Protein AF-A0A6V7UPT4-F1 (afdb_monomer_lite)

Structure (mmCIF, N/CA/C/O backbone):
data_AF-A0A6V7UPT4-F1
#
_entry.id   AF-A0A6V7UPT4-F1
#
loop_
_atom_site.group_PDB
_atom_site.id
_atom_site.type_symbol
_atom_site.label_atom_id
_atom_site.label_alt_id
_atom_site.label_comp_id
_atom_site.label_asym_id
_atom_site.label_entity_id
_atom_site.label_seq_id
_atom_site.pdbx_PDB_ins_code
_atom_site.Cartn_x
_atom_site.Cartn_y
_atom_site.Cartn_z
_atom_site.occupancy
_atom_site.B_iso_or_equiv
_atom_site.auth_seq_id
_atom_site.auth_comp_id
_atom_site.auth_asym_id
_atom_site.auth_atom_id
_atom_site.pdbx_PDB_model_num
ATOM 1 N N . MET A 1 1 ? 24.407 -23.473 -1.720 1.00 40.03 1 MET A N 1
ATOM 2 C CA . MET A 1 1 ? 23.523 -23.617 -0.538 1.00 40.03 1 MET A CA 1
ATOM 3 C C . MET A 1 1 ? 22.729 -22.332 -0.218 1.00 40.03 1 MET A C 1
ATOM 5 O O . MET A 1 1 ? 22.406 -22.097 0.933 1.00 40.03 1 MET A O 1
ATOM 9 N N . GLN A 1 2 ? 22.377 -21.500 -1.215 1.00 37.09 2 GLN A N 1
ATOM 10 C CA . GLN A 1 2 ? 21.604 -20.251 -1.024 1.00 37.09 2 GLN A CA 1
ATOM 11 C C . GLN A 1 2 ? 20.157 -20.332 -1.556 1.00 37.09 2 GLN A C 1
ATOM 13 O O . GLN A 1 2 ? 19.355 -19.444 -1.296 1.00 37.09 2 GLN A O 1
ATOM 18 N N . LEU A 1 3 ? 19.801 -21.403 -2.278 1.00 42.25 3 LEU A N 1
ATOM 19 C CA . LEU A 1 3 ? 18.517 -21.504 -2.987 1.00 42.25 3 LEU A CA 1
ATOM 20 C C . LEU A 1 3 ? 17.328 -21.910 -2.095 1.00 42.25 3 LEU A C 1
ATOM 22 O O . LEU A 1 3 ? 16.192 -21.602 -2.435 1.00 42.25 3 LEU A O 1
ATOM 26 N N . GLN A 1 4 ? 17.554 -22.567 -0.950 1.00 37.53 4 GLN A N 1
ATOM 27 C CA . GLN A 1 4 ? 16.450 -22.957 -0.056 1.00 37.53 4 GLN A CA 1
ATOM 28 C C . GLN A 1 4 ? 15.998 -21.834 0.888 1.00 37.53 4 GLN A C 1
ATOM 30 O O . GLN A 1 4 ? 14.825 -21.782 1.241 1.00 37.53 4 GLN A O 1
ATOM 35 N N . VAL A 1 5 ? 16.887 -20.901 1.248 1.00 45.00 5 VAL A N 1
ATOM 36 C CA . VAL A 1 5 ? 16.577 -19.793 2.173 1.00 45.00 5 VAL A CA 1
ATOM 37 C C . VAL A 1 5 ? 15.679 -18.739 1.510 1.00 45.00 5 VAL A C 1
ATOM 39 O O . VAL A 1 5 ? 14.748 -18.236 2.133 1.00 45.00 5 VAL A O 1
ATOM 42 N N . SER A 1 6 ? 15.894 -18.438 0.225 1.00 40.31 6 SER A N 1
ATOM 43 C CA . SER A 1 6 ? 15.038 -17.524 -0.547 1.00 40.31 6 SER A CA 1
ATOM 44 C C . SER A 1 6 ? 13.639 -18.098 -0.796 1.00 40.31 6 SER A C 1
ATOM 46 O O . SER A 1 6 ? 12.650 -17.371 -0.717 1.00 40.31 6 SER A O 1
ATOM 48 N N . HIS A 1 7 ? 13.543 -19.409 -1.031 1.00 37.94 7 HIS A N 1
ATOM 49 C CA . HIS A 1 7 ? 12.270 -20.114 -1.180 1.00 37.94 7 HIS A CA 1
ATOM 50 C C . HIS A 1 7 ? 11.476 -20.148 0.138 1.00 37.94 7 HIS A C 1
ATOM 52 O O . HIS A 1 7 ? 10.290 -19.822 0.143 1.00 37.94 7 HIS A O 1
ATOM 58 N N . TRP A 1 8 ? 12.146 -20.420 1.266 1.00 36.16 8 TRP A N 1
ATOM 59 C CA . TRP A 1 8 ? 11.555 -20.317 2.606 1.00 36.16 8 TRP A CA 1
ATOM 60 C C . TRP A 1 8 ? 11.089 -18.893 2.937 1.00 36.16 8 TRP A C 1
ATOM 62 O O . TRP A 1 8 ? 10.000 -18.737 3.475 1.00 36.16 8 TRP A O 1
ATOM 72 N N . ASN A 1 9 ? 11.831 -17.847 2.553 1.00 46.81 9 ASN A N 1
ATOM 73 C CA . ASN A 1 9 ? 11.400 -16.454 2.745 1.00 46.81 9 ASN A CA 1
ATOM 74 C C . ASN A 1 9 ? 10.164 -16.074 1.909 1.00 46.81 9 ASN A C 1
ATOM 76 O O . ASN A 1 9 ? 9.314 -15.325 2.390 1.00 46.81 9 ASN A O 1
ATOM 80 N N . LYS A 1 10 ? 10.029 -16.601 0.683 1.00 44.25 10 LYS A N 1
ATOM 81 C CA . LYS A 1 10 ? 8.851 -16.368 -0.175 1.00 44.25 10 LYS A CA 1
ATOM 82 C C . LYS A 1 10 ? 7.604 -17.081 0.372 1.00 44.25 10 LYS A C 1
ATOM 84 O O . LYS A 1 10 ? 6.524 -16.495 0.374 1.00 44.25 10 LYS A O 1
ATOM 89 N N . ILE A 1 11 ? 7.777 -18.295 0.906 1.00 44.44 11 ILE A N 1
ATOM 90 C CA . ILE A 1 11 ? 6.731 -19.046 1.619 1.00 44.44 11 ILE A CA 1
ATOM 91 C C . ILE A 1 11 ? 6.327 -18.318 2.908 1.00 44.44 11 ILE A C 1
ATOM 93 O O . ILE A 1 11 ? 5.138 -18.160 3.160 1.00 44.44 11 ILE A O 1
ATOM 97 N N . ASN A 1 12 ? 7.288 -17.793 3.671 1.00 54.03 12 ASN A N 1
ATOM 98 C CA . ASN A 1 12 ? 7.026 -17.084 4.924 1.00 54.03 12 ASN A CA 1
ATOM 99 C C . ASN A 1 12 ? 6.209 -15.795 4.693 1.00 54.03 12 ASN A C 1
ATOM 101 O O . ASN A 1 12 ? 5.281 -15.514 5.433 1.00 54.03 12 ASN A O 1
ATOM 105 N N . LEU A 1 13 ? 6.460 -15.054 3.608 1.00 52.94 13 LEU A N 1
ATOM 106 C CA . LEU A 1 13 ? 5.699 -13.851 3.227 1.00 52.94 13 LEU A CA 1
ATOM 107 C C . LEU A 1 13 ? 4.222 -14.128 2.906 1.00 52.94 13 LEU A C 1
ATOM 109 O O . LEU A 1 13 ? 3.328 -13.406 3.349 1.00 52.94 13 LEU A O 1
ATOM 113 N N . GLN A 1 14 ? 3.974 -15.165 2.101 1.00 52.88 14 GLN A N 1
ATOM 114 C CA . GLN A 1 14 ? 2.626 -15.578 1.710 1.00 52.88 14 GLN A CA 1
ATOM 115 C C . GLN A 1 14 ? 1.880 -16.183 2.902 1.00 52.88 14 GLN A C 1
ATOM 117 O O . GLN A 1 14 ? 0.701 -15.896 3.102 1.00 52.88 14 GLN A O 1
ATOM 122 N 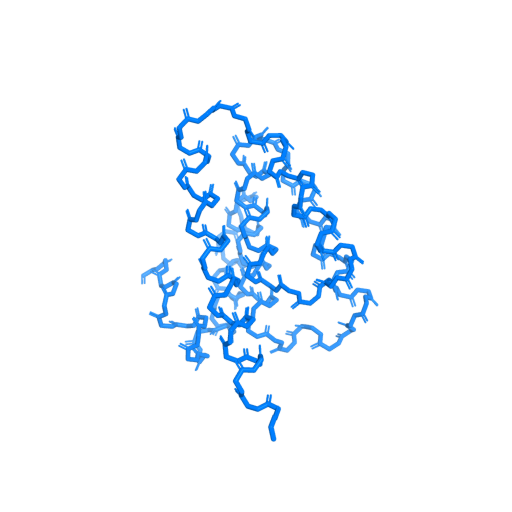N . GLN A 1 15 ? 2.590 -16.942 3.739 1.00 55.50 15 GLN A N 1
ATOM 123 C CA . GLN A 1 15 ? 2.072 -17.447 5.005 1.00 55.50 15 GLN A CA 1
ATOM 124 C C . GLN A 1 15 ? 1.745 -16.310 5.970 1.00 55.50 15 GLN A C 1
ATOM 126 O O . GLN A 1 15 ? 0.667 -16.336 6.539 1.00 55.50 15 GLN A O 1
ATOM 131 N N . ILE A 1 16 ? 2.576 -15.270 6.093 1.00 57.72 16 ILE A N 1
ATOM 132 C CA . ILE A 1 16 ? 2.278 -14.091 6.920 1.00 57.72 16 ILE A CA 1
ATOM 133 C C . ILE A 1 16 ? 1.020 -13.375 6.409 1.00 57.72 16 ILE A C 1
ATOM 135 O O . ILE A 1 16 ? 0.188 -12.987 7.215 1.00 57.72 16 ILE A O 1
ATOM 139 N N . ALA A 1 17 ? 0.817 -13.240 5.095 1.00 54.62 17 ALA A N 1
ATOM 140 C CA . ALA A 1 17 ? -0.375 -12.592 4.536 1.00 54.62 17 ALA A CA 1
ATOM 141 C C . ALA A 1 17 ? -1.683 -13.383 4.760 1.00 54.62 17 ALA A C 1
ATOM 143 O O . ALA A 1 17 ? -2.744 -12.774 4.949 1.00 54.62 17 ALA A O 1
ATOM 144 N N . ILE A 1 18 ? -1.614 -14.719 4.745 1.00 58.84 18 ILE A N 1
ATOM 145 C CA . ILE A 1 18 ? -2.737 -15.619 5.062 1.00 58.84 18 ILE A CA 1
ATOM 146 C C . ILE A 1 18 ? -2.991 -15.636 6.572 1.00 58.84 18 ILE A C 1
ATOM 148 O O . ILE A 1 18 ? -4.097 -15.328 7.005 1.00 58.84 18 ILE A O 1
ATOM 152 N N . LEU A 1 19 ? -1.947 -15.855 7.376 1.00 61.03 19 LEU A N 1
ATOM 153 C CA . LEU A 1 19 ? -2.007 -15.841 8.840 1.00 61.03 19 LEU A CA 1
ATOM 154 C C . LEU A 1 19 ? -2.560 -14.510 9.363 1.00 61.03 19 LEU A C 1
ATOM 156 O O . LEU A 1 19 ? -3.274 -14.476 10.359 1.00 61.03 19 LEU A O 1
ATOM 160 N N . LEU A 1 20 ? -2.270 -13.413 8.662 1.00 58.78 20 LEU A N 1
ATOM 161 C CA . LEU A 1 20 ? -2.779 -12.094 8.988 1.00 58.78 20 LEU A CA 1
ATOM 162 C C . LEU A 1 20 ? -4.222 -11.855 8.522 1.00 58.78 20 LEU A C 1
ATOM 164 O O . LEU A 1 20 ? -4.960 -11.169 9.220 1.00 58.78 20 LEU A O 1
ATOM 168 N N . ALA A 1 21 ? -4.648 -12.420 7.386 1.00 52.97 21 ALA A N 1
ATOM 169 C CA . ALA A 1 21 ? -6.066 -12.414 7.003 1.00 52.97 21 ALA A CA 1
ATOM 170 C C . ALA A 1 21 ? -6.914 -13.143 8.060 1.00 52.97 21 ALA A C 1
ATOM 172 O O . ALA A 1 21 ? -7.946 -12.622 8.482 1.00 52.97 21 ALA A O 1
ATOM 173 N N . ASP A 1 22 ? -6.423 -14.289 8.536 1.00 56.22 22 ASP A N 1
ATOM 174 C CA . ASP A 1 22 ? -7.079 -15.110 9.555 1.00 56.22 22 ASP A CA 1
ATOM 175 C C . ASP A 1 22 ? -7.073 -14.425 10.934 1.00 56.22 22 ASP A C 1
ATOM 177 O O . ASP A 1 22 ? -8.107 -14.367 11.604 1.00 56.22 22 ASP A O 1
ATOM 181 N N . LEU A 1 23 ? -5.952 -13.801 11.328 1.00 56.81 23 LEU A N 1
ATOM 182 C CA . LEU A 1 23 ? -5.856 -12.970 12.541 1.00 56.81 23 LEU A CA 1
ATOM 183 C C . LEU A 1 23 ? -6.831 -11.787 12.508 1.00 56.81 23 LEU A C 1
ATOM 185 O O . LEU A 1 23 ? -7.500 -11.502 13.498 1.00 56.81 23 LEU A O 1
ATOM 189 N N . MET A 1 24 ? -6.942 -11.102 11.370 1.00 56.81 24 MET A N 1
ATOM 190 C CA . MET A 1 24 ? -7.829 -9.945 11.204 1.00 56.81 24 MET A CA 1
ATOM 191 C C . MET A 1 24 ? -9.300 -10.305 11.246 1.00 56.81 24 MET A C 1
ATOM 193 O O . MET A 1 24 ? -10.103 -9.518 11.745 1.00 56.81 24 MET A O 1
ATOM 197 N N . TYR A 1 25 ? -9.646 -11.476 10.721 1.00 52.88 25 TYR A N 1
ATOM 198 C CA . TYR A 1 25 ? -11.011 -11.966 10.731 1.00 52.88 25 TYR A CA 1
ATOM 199 C C . TYR A 1 25 ? -11.451 -12.391 12.138 1.00 52.88 25 TYR A C 1
ATOM 201 O O . TYR A 1 25 ? -12.584 -12.127 12.531 1.00 52.88 25 TYR A O 1
ATOM 209 N N . GLN A 1 26 ? -10.558 -12.997 12.927 1.00 55.25 26 GLN A N 1
ATOM 210 C CA . GLN A 1 26 ? -10.920 -13.534 14.240 1.00 55.25 26 GLN A CA 1
ATOM 211 C C . GLN A 1 26 ? -10.933 -12.517 15.383 1.00 55.25 26 GLN A C 1
ATOM 213 O O . GLN A 1 26 ? -11.637 -12.743 16.366 1.00 55.25 26 GLN A O 1
ATOM 218 N N . LYS A 1 27 ? -10.139 -11.442 15.318 1.00 52.31 27 LYS A N 1
ATOM 219 C CA . LYS A 1 27 ? -9.728 -10.777 16.561 1.00 52.31 27 LYS A CA 1
ATOM 220 C C . LYS A 1 27 ? -10.193 -9.350 16.820 1.00 52.31 27 LYS A C 1
ATOM 222 O O . LYS A 1 27 ? -9.969 -8.879 17.926 1.00 52.31 27 LYS A O 1
ATOM 227 N N . ASN A 1 28 ? -10.781 -8.618 15.873 1.00 59.50 28 ASN A N 1
ATOM 228 C CA . ASN A 1 28 ? -11.039 -7.175 16.069 1.00 59.50 28 ASN A CA 1
ATOM 229 C C . ASN A 1 28 ? -9.747 -6.356 16.398 1.00 59.50 28 ASN A C 1
ATOM 231 O O . ASN A 1 28 ? -9.811 -5.174 16.724 1.00 59.50 28 ASN A O 1
ATOM 235 N N . GLU A 1 29 ? -8.555 -6.962 16.257 1.00 63.12 29 GLU A N 1
ATOM 236 C CA . GLU A 1 29 ? -7.221 -6.444 16.625 1.00 63.12 29 GLU A CA 1
ATOM 237 C C . GLU A 1 29 ? -6.450 -5.930 15.387 1.00 63.12 29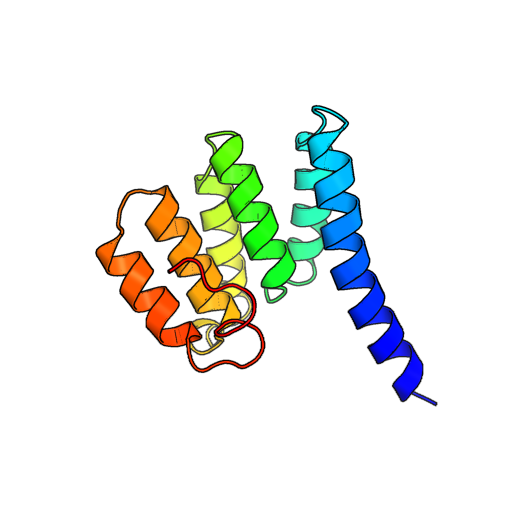 GLU A C 1
ATOM 239 O O . GLU A 1 29 ? -5.254 -6.156 15.217 1.00 63.12 29 GLU A O 1
ATOM 244 N N . GLY A 1 30 ? -7.116 -5.221 14.471 1.00 65.44 30 GLY A N 1
ATOM 245 C CA . GLY A 1 30 ? -6.452 -4.691 13.262 1.00 65.44 30 GLY A CA 1
ATOM 246 C C . GLY A 1 30 ? -5.335 -3.659 13.531 1.00 65.44 30 GLY A C 1
ATOM 247 O O . GLY A 1 30 ? -4.645 -3.247 12.605 1.00 65.44 30 GLY A O 1
ATOM 248 N N . GLU A 1 31 ? -5.163 -3.222 14.777 1.00 70.81 31 GLU A N 1
ATOM 249 C CA . GLU A 1 31 ? -4.255 -2.151 15.192 1.00 70.81 31 GLU A CA 1
ATOM 250 C C . GLU A 1 31 ? -2.826 -2.666 15.389 1.00 70.81 31 GLU A C 1
ATOM 252 O O . GLU A 1 31 ? -1.876 -2.075 14.879 1.00 70.81 31 GLU A O 1
ATOM 257 N N . GLU A 1 32 ? -2.675 -3.830 16.024 1.00 72.12 32 GLU A N 1
ATOM 258 C CA . GLU A 1 32 ? -1.383 -4.516 16.157 1.00 72.12 32 GLU A CA 1
ATOM 259 C C . GLU A 1 32 ? -0.862 -4.992 14.796 1.00 72.12 32 GLU A C 1
ATOM 261 O O . GLU A 1 32 ? 0.319 -4.852 14.478 1.00 72.12 32 GLU A O 1
ATOM 266 N N . ALA A 1 33 ? -1.762 -5.451 13.925 1.00 74.06 33 ALA A N 1
ATOM 267 C CA . ALA A 1 33 ? -1.410 -5.805 12.556 1.00 74.06 33 ALA A CA 1
ATOM 268 C C . ALA A 1 33 ? -0.856 -4.615 11.754 1.00 74.06 33 ALA A C 1
ATOM 270 O O . ALA A 1 33 ? 0.136 -4.760 11.034 1.00 74.06 33 ALA A O 1
ATOM 271 N N . MET A 1 34 ? -1.459 -3.429 11.898 1.00 78.62 34 MET A N 1
ATOM 272 C CA . MET A 1 34 ? -0.934 -2.212 11.274 1.00 78.62 34 MET A CA 1
ATOM 273 C C . MET A 1 34 ? 0.470 -1.878 11.782 1.00 78.62 34 MET A C 1
ATOM 275 O O . MET A 1 34 ? 1.311 -1.491 10.973 1.00 78.62 34 MET A O 1
ATOM 279 N N . LYS A 1 35 ? 0.757 -2.058 13.079 1.00 81.69 35 LYS A N 1
ATOM 280 C CA . LYS A 1 35 ? 2.101 -1.819 13.638 1.00 81.69 35 LYS A CA 1
ATOM 281 C C . LYS A 1 35 ? 3.143 -2.746 13.016 1.00 81.69 35 LYS A C 1
ATOM 283 O O . LYS A 1 35 ? 4.204 -2.278 12.607 1.00 81.69 35 LYS A O 1
ATOM 288 N N . HIS A 1 36 ? 2.838 -4.037 12.893 1.00 78.62 36 HIS A N 1
ATOM 289 C CA . HIS A 1 36 ? 3.757 -5.002 12.285 1.00 78.62 36 HIS A CA 1
ATOM 290 C C . HIS A 1 36 ? 4.026 -4.709 10.807 1.00 78.62 36 HIS A C 1
ATOM 292 O O . HIS A 1 36 ? 5.176 -4.758 10.368 1.00 78.62 36 HIS A O 1
ATOM 298 N N . PHE A 1 37 ? 2.993 -4.350 10.043 1.00 81.06 37 PHE A N 1
ATOM 299 C CA . PHE A 1 37 ? 3.180 -3.939 8.655 1.00 81.06 37 PHE A CA 1
ATOM 300 C C . PHE A 1 37 ? 3.953 -2.634 8.517 1.00 81.06 37 PHE A C 1
ATOM 302 O O . PHE A 1 37 ? 4.834 -2.558 7.667 1.00 81.06 37 PHE A O 1
ATOM 309 N N . ALA A 1 38 ? 3.671 -1.635 9.354 1.00 85.62 38 ALA A N 1
ATOM 310 C CA . ALA A 1 38 ? 4.410 -0.379 9.348 1.00 85.62 38 ALA A CA 1
ATOM 311 C C . ALA A 1 38 ? 5.906 -0.626 9.599 1.00 85.62 38 ALA A C 1
ATOM 313 O O . ALA A 1 38 ? 6.732 -0.189 8.806 1.00 85.62 38 ALA A O 1
ATOM 314 N N . GLN A 1 39 ? 6.258 -1.432 10.608 1.00 85.06 39 GLN A N 1
ATOM 315 C CA . GLN A 1 39 ? 7.653 -1.808 10.878 1.00 85.06 39 GLN A CA 1
ATOM 316 C C . GLN A 1 39 ? 8.312 -2.554 9.708 1.00 85.06 39 GLN A C 1
ATOM 318 O O . GLN A 1 39 ? 9.498 -2.362 9.433 1.00 85.06 39 GLN A O 1
ATOM 323 N N . LEU A 1 40 ? 7.567 -3.422 9.014 1.00 83.94 40 LEU A N 1
ATOM 324 C CA . LEU A 1 40 ? 8.067 -4.123 7.832 1.00 83.94 40 LEU A CA 1
ATOM 325 C C . LEU A 1 40 ? 8.324 -3.152 6.672 1.00 83.94 40 LEU A C 1
ATOM 327 O O . LEU A 1 40 ? 9.366 -3.239 6.025 1.00 83.94 40 LEU A O 1
ATOM 331 N N . LEU A 1 41 ? 7.395 -2.229 6.425 1.00 86.06 41 LEU A N 1
ATOM 332 C CA . LEU A 1 41 ? 7.463 -1.257 5.334 1.00 86.06 41 LEU A CA 1
ATOM 333 C C . LEU A 1 41 ? 8.502 -0.162 5.588 1.00 86.06 41 LEU A C 1
ATOM 335 O O . LEU A 1 41 ? 9.127 0.295 4.640 1.00 86.06 41 LEU A O 1
ATOM 339 N N . GLU A 1 42 ? 8.759 0.207 6.842 1.00 86.62 42 GLU A N 1
ATOM 340 C CA . GLU A 1 42 ? 9.876 1.090 7.203 1.00 86.62 42 GLU A CA 1
ATOM 341 C C . GLU A 1 42 ? 11.233 0.471 6.846 1.00 86.62 42 GLU A C 1
ATOM 343 O O . GLU A 1 42 ? 12.144 1.172 6.411 1.00 86.62 42 GLU A O 1
ATOM 348 N N . ARG A 1 43 ? 11.373 -0.852 6.996 1.00 85.06 43 ARG A N 1
ATOM 349 C CA . ARG A 1 43 ? 12.606 -1.578 6.648 1.00 85.06 43 ARG A CA 1
ATOM 350 C C . ARG A 1 43 ? 12.701 -1.904 5.165 1.00 85.06 43 ARG A C 1
ATOM 352 O O . ARG A 1 43 ? 13.799 -1.948 4.618 1.00 85.06 43 ARG A O 1
ATOM 359 N N . ASN A 1 44 ? 11.568 -2.190 4.531 1.00 84.94 44 ASN A N 1
ATOM 360 C CA . ASN A 1 44 ? 11.492 -2.522 3.118 1.00 84.94 44 ASN A CA 1
ATOM 361 C C . ASN A 1 44 ? 10.291 -1.828 2.452 1.00 84.94 44 ASN A C 1
ATOM 363 O O . ASN A 1 44 ? 9.240 -2.451 2.259 1.00 84.94 44 ASN A O 1
ATOM 367 N N . PRO A 1 45 ? 10.457 -0.559 2.040 1.00 87.00 45 PRO A N 1
ATOM 368 C CA . PRO A 1 45 ? 9.386 0.213 1.413 1.00 87.00 45 PRO A CA 1
ATOM 369 C C . PRO A 1 45 ? 8.916 -0.365 0.070 1.00 87.00 45 PRO A C 1
ATOM 371 O O . PRO A 1 45 ? 7.783 -0.142 -0.343 1.00 87.00 45 PRO A O 1
ATOM 374 N N . SER A 1 46 ? 9.759 -1.149 -0.613 1.00 86.38 46 SER A N 1
ATOM 375 C CA . SER A 1 46 ? 9.434 -1.778 -1.906 1.00 86.38 46 SER A CA 1
ATOM 376 C C . SER A 1 46 ? 8.685 -3.110 -1.761 1.00 86.38 46 SER A C 1
ATOM 378 O O . SER A 1 46 ? 8.469 -3.830 -2.735 1.00 86.38 46 SER A O 1
ATOM 380 N N . HIS A 1 47 ? 8.268 -3.474 -0.547 1.00 87.12 47 HIS A N 1
ATOM 381 C CA . HIS A 1 47 ? 7.521 -4.698 -0.300 1.00 87.12 47 HIS A CA 1
ATOM 382 C C . HIS A 1 47 ? 6.022 -4.532 -0.618 1.00 87.12 47 HIS A C 1
ATOM 384 O O . HIS A 1 47 ? 5.157 -4.498 0.264 1.00 87.12 47 HIS A O 1
ATOM 390 N N . TYR A 1 48 ? 5.688 -4.496 -1.907 1.00 87.56 48 TYR A N 1
ATOM 391 C CA . TYR A 1 48 ? 4.349 -4.133 -2.383 1.00 87.56 48 TYR A CA 1
ATOM 392 C C . TYR A 1 48 ? 3.213 -5.047 -1.899 1.00 87.56 48 TYR A C 1
ATOM 394 O O . TYR A 1 48 ? 2.109 -4.571 -1.676 1.00 87.56 48 TYR A O 1
ATOM 402 N N . HIS A 1 49 ? 3.461 -6.337 -1.653 1.00 82.50 49 HIS A N 1
ATOM 403 C CA . HIS A 1 49 ? 2.428 -7.239 -1.113 1.00 82.50 49 HIS A CA 1
ATOM 404 C C . HIS A 1 49 ? 1.981 -6.837 0.302 1.00 82.50 49 HIS A C 1
ATOM 406 O O . HIS A 1 49 ? 0.801 -6.889 0.628 1.00 82.50 49 HIS A O 1
ATOM 412 N N . ALA A 1 50 ? 2.926 -6.404 1.138 1.00 83.38 50 ALA A N 1
ATOM 413 C CA . ALA A 1 50 ? 2.634 -5.922 2.485 1.00 83.38 50 ALA A CA 1
ATOM 414 C C . ALA A 1 50 ? 2.000 -4.532 2.426 1.00 83.38 50 ALA A C 1
ATOM 416 O O . ALA A 1 50 ? 1.076 -4.250 3.181 1.00 83.38 50 ALA A O 1
ATOM 417 N N . LEU A 1 51 ? 2.458 -3.695 1.491 1.00 88.69 51 LEU A N 1
ATOM 418 C CA . LEU A 1 51 ? 1.908 -2.365 1.266 1.00 88.69 51 LEU A CA 1
ATOM 419 C C . LEU A 1 51 ? 0.441 -2.425 0.826 1.00 88.69 51 LEU A C 1
ATOM 421 O O . LEU A 1 51 ? -0.384 -1.736 1.414 1.00 88.69 51 LEU A O 1
ATOM 425 N N . ALA A 1 52 ? 0.100 -3.284 -0.137 1.00 88.62 52 ALA A N 1
ATOM 426 C CA . ALA A 1 52 ? -1.275 -3.493 -0.588 1.00 88.62 52 ALA A CA 1
ATOM 427 C C . ALA A 1 52 ? -2.188 -3.895 0.578 1.00 88.62 52 ALA A C 1
ATOM 429 O O . ALA A 1 52 ? -3.233 -3.286 0.791 1.00 88.62 52 ALA A O 1
ATOM 430 N N . ARG A 1 53 ? -1.746 -4.853 1.402 1.00 83.31 53 ARG A N 1
ATOM 431 C CA . ARG A 1 53 ? -2.497 -5.275 2.590 1.00 83.31 53 ARG A CA 1
ATOM 432 C C . ARG A 1 53 ? -2.628 -4.142 3.601 1.00 83.31 53 ARG A C 1
ATOM 434 O O . ARG A 1 53 ? -3.731 -3.872 4.052 1.00 83.31 53 ARG A O 1
ATOM 441 N N . TYR A 1 54 ? -1.549 -3.430 3.916 1.00 86.69 54 TYR A N 1
ATOM 442 C CA . TYR A 1 54 ? -1.595 -2.268 4.805 1.00 86.69 54 TYR A CA 1
ATOM 443 C C . TYR A 1 54 ? -2.595 -1.202 4.321 1.00 86.69 54 TYR A C 1
ATOM 445 O O . TYR A 1 54 ? -3.394 -0.717 5.117 1.00 86.69 54 TYR A O 1
ATOM 453 N N . ILE A 1 55 ? -2.620 -0.902 3.017 1.00 90.12 55 ILE A N 1
ATOM 454 C CA . ILE A 1 55 ? -3.578 0.029 2.399 1.00 90.12 55 ILE A CA 1
ATOM 455 C C . ILE A 1 55 ? -5.027 -0.436 2.611 1.00 90.12 55 ILE A C 1
ATOM 457 O O . ILE A 1 55 ? -5.872 0.367 3.003 1.00 90.12 55 ILE A O 1
ATOM 461 N N . GLU A 1 56 ? -5.325 -1.722 2.414 1.00 86.38 56 GLU A N 1
ATOM 462 C CA . GLU A 1 56 ? -6.664 -2.277 2.664 1.00 86.38 56 GLU A CA 1
ATOM 463 C C . GLU A 1 56 ? -7.100 -2.125 4.130 1.00 86.38 56 GLU 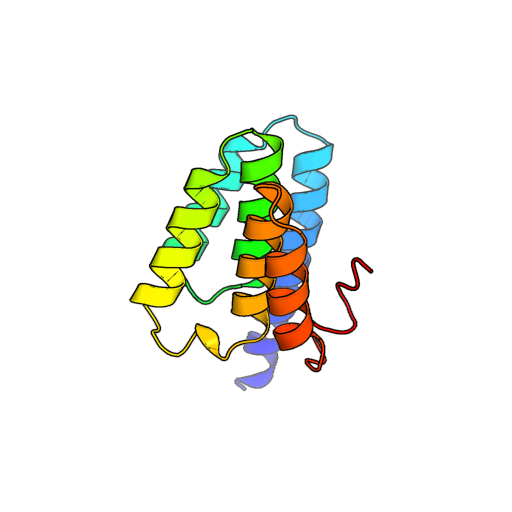A C 1
ATOM 465 O O . GLU A 1 56 ? -8.252 -1.781 4.403 1.00 86.38 56 GLU A O 1
ATOM 470 N N . LEU A 1 57 ? -6.194 -2.356 5.088 1.00 83.00 57 LEU A N 1
ATOM 471 C CA . LEU A 1 57 ? -6.475 -2.156 6.517 1.00 83.00 57 LEU A CA 1
ATOM 472 C C . LEU A 1 57 ? -6.762 -0.685 6.822 1.00 83.00 57 LEU A C 1
ATOM 474 O O . LEU A 1 57 ? -7.715 -0.378 7.540 1.00 83.00 57 LEU A O 1
ATOM 478 N N . CYS A 1 58 ? -5.919 0.205 6.298 1.00 87.56 58 CYS A N 1
ATOM 479 C CA . CYS A 1 58 ? -6.047 1.649 6.439 1.00 87.56 58 CYS A CA 1
ATOM 480 C C . CYS A 1 58 ? -7.409 2.123 5.933 1.00 87.56 58 CYS A C 1
ATOM 482 O O . CYS A 1 58 ? -8.111 2.844 6.643 1.00 87.56 58 CYS A O 1
ATOM 484 N N . TRP A 1 59 ? -7.828 1.647 4.759 1.00 88.50 59 TRP A N 1
ATOM 485 C CA . TRP A 1 59 ? -9.145 1.944 4.208 1.00 88.50 59 TRP A CA 1
ATOM 486 C C . TRP A 1 59 ? -10.285 1.445 5.102 1.00 88.50 59 TRP A C 1
ATOM 488 O O . TRP A 1 59 ? -11.162 2.226 5.464 1.00 88.50 59 TRP A O 1
ATOM 498 N N . ARG A 1 60 ? -10.252 0.175 5.535 1.00 84.00 60 ARG A N 1
ATOM 499 C CA . ARG A 1 60 ? -11.293 -0.405 6.410 1.00 84.00 60 ARG A CA 1
ATOM 500 C C . ARG A 1 60 ? -11.450 0.338 7.737 1.00 84.00 60 ARG A C 1
ATOM 502 O O . ARG A 1 60 ? -12.521 0.305 8.333 1.00 84.00 60 ARG A O 1
ATOM 509 N N . ARG A 1 61 ? -10.384 0.986 8.207 1.00 84.00 61 ARG A N 1
ATOM 510 C CA . ARG A 1 61 ? -10.360 1.798 9.433 1.00 84.00 61 ARG A CA 1
ATOM 511 C C . ARG A 1 61 ? -10.684 3.275 9.197 1.00 84.00 61 ARG A C 1
ATOM 513 O O . ARG A 1 61 ? -10.679 4.041 10.154 1.00 84.00 61 ARG A O 1
ATOM 520 N N . GLY A 1 62 ? -10.943 3.678 7.954 1.00 86.75 62 GLY A N 1
ATOM 521 C CA . GLY A 1 62 ? -11.238 5.062 7.588 1.00 86.75 62 GLY A CA 1
ATOM 522 C C . GLY A 1 62 ? -10.023 5.993 7.609 1.00 86.75 62 GLY A C 1
ATOM 523 O O . GLY A 1 62 ? -10.196 7.203 7.653 1.00 86.75 62 GLY A O 1
ATOM 524 N N . ASN A 1 63 ? -8.799 5.455 7.583 1.00 88.75 63 ASN A N 1
ATOM 525 C CA . ASN A 1 63 ? -7.559 6.232 7.606 1.00 88.75 63 ASN A CA 1
ATOM 526 C C . ASN A 1 63 ? -6.659 5.880 6.412 1.00 88.75 63 ASN A C 1
ATOM 528 O O . ASN A 1 63 ? -5.566 5.331 6.565 1.00 88.75 63 ASN A O 1
ATOM 532 N N . ILE A 1 64 ? -7.148 6.165 5.202 1.00 92.06 64 ILE A N 1
ATOM 533 C CA . ILE A 1 64 ? -6.439 5.881 3.945 1.00 92.06 64 ILE A CA 1
ATOM 534 C C . ILE A 1 64 ? -5.148 6.703 3.786 1.00 92.06 64 ILE A C 1
ATOM 536 O O . ILE A 1 64 ? -4.201 6.242 3.149 1.00 92.06 64 ILE A O 1
ATOM 540 N N . GLU A 1 65 ? -5.062 7.864 4.441 1.00 92.69 65 GLU A N 1
ATOM 541 C CA . GLU A 1 65 ? -3.904 8.769 4.411 1.00 92.69 65 GLU A CA 1
ATOM 542 C C . GLU A 1 65 ? -2.603 8.088 4.872 1.00 92.69 65 GLU A C 1
ATOM 544 O O . GLU A 1 65 ? -1.517 8.365 4.353 1.00 92.69 65 GLU A O 1
ATOM 549 N N . LEU A 1 66 ? -2.698 7.146 5.820 1.00 91.00 66 LEU A N 1
ATOM 550 C CA . LEU A 1 66 ? -1.558 6.331 6.248 1.00 91.00 66 LEU A CA 1
ATOM 551 C C . LEU A 1 66 ? -1.037 5.430 5.121 1.00 91.00 66 LEU A C 1
ATOM 553 O O . LEU A 1 66 ? 0.177 5.295 4.948 1.00 91.00 66 LEU A O 1
ATOM 557 N N . GLY A 1 67 ? -1.941 4.849 4.331 1.00 91.69 67 GLY A N 1
ATOM 558 C CA . GLY A 1 67 ? -1.593 4.061 3.150 1.00 91.69 67 GLY A CA 1
ATOM 559 C C . GLY A 1 67 ? -0.877 4.911 2.100 1.00 91.69 67 GLY A C 1
ATOM 560 O O . GLY A 1 67 ? 0.165 4.509 1.582 1.00 91.69 67 GLY A O 1
ATOM 561 N N . GLU A 1 68 ? -1.368 6.129 1.856 1.00 94.00 68 GLU A N 1
ATOM 562 C CA . GLU A 1 68 ? -0.719 7.082 0.947 1.00 94.00 68 GLU A CA 1
ATOM 563 C C . GLU A 1 68 ? 0.680 7.471 1.410 1.00 94.00 68 GLU A C 1
ATOM 565 O O . GLU A 1 68 ? 1.605 7.549 0.600 1.00 94.00 68 GLU A O 1
ATOM 570 N N . LYS A 1 69 ? 0.857 7.687 2.718 1.00 94.31 69 LYS A N 1
ATOM 571 C CA . LYS A 1 69 ? 2.168 7.977 3.300 1.00 94.31 69 LYS A CA 1
ATOM 572 C C . LYS A 1 69 ? 3.152 6.843 3.024 1.00 94.31 69 LYS A C 1
ATOM 574 O O . LYS A 1 69 ? 4.262 7.107 2.575 1.00 94.31 69 LYS A O 1
ATOM 579 N N . MET A 1 70 ? 2.752 5.591 3.245 1.00 92.44 70 MET A N 1
ATOM 580 C CA . MET A 1 70 ? 3.628 4.446 2.976 1.00 92.44 70 MET A CA 1
ATOM 581 C C . MET A 1 70 ? 3.942 4.291 1.482 1.00 92.44 70 MET A C 1
ATOM 583 O O . MET A 1 70 ? 5.077 3.972 1.129 1.00 92.44 70 MET A O 1
ATOM 587 N N . LEU A 1 71 ? 2.985 4.583 0.595 1.00 93.88 71 LEU A N 1
ATOM 588 C CA . LEU A 1 71 ? 3.229 4.583 -0.849 1.00 93.88 71 LEU A CA 1
ATOM 589 C C . LEU A 1 71 ? 4.222 5.680 -1.270 1.00 93.88 71 LEU A C 1
ATOM 591 O O . LEU A 1 71 ? 5.103 5.423 -2.091 1.00 93.88 71 LEU A O 1
ATOM 595 N N . ARG A 1 72 ? 4.129 6.884 -0.688 1.00 94.25 72 ARG A N 1
ATOM 596 C CA . ARG A 1 72 ? 5.115 7.957 -0.909 1.00 94.25 72 ARG A CA 1
ATOM 597 C C . ARG A 1 72 ? 6.502 7.554 -0.420 1.00 94.25 72 ARG A C 1
ATOM 599 O O . ARG A 1 72 ? 7.455 7.694 -1.176 1.00 94.25 72 ARG A O 1
ATOM 606 N N . ASN A 1 73 ? 6.607 6.962 0.769 1.00 93.06 73 ASN A N 1
ATOM 607 C CA . ASN A 1 73 ? 7.880 6.461 1.292 1.00 93.06 73 ASN A CA 1
ATOM 608 C C . ASN A 1 73 ? 8.518 5.420 0.353 1.00 93.06 73 ASN A C 1
ATOM 610 O O . ASN A 1 73 ? 9.731 5.427 0.145 1.00 93.06 73 ASN A O 1
ATOM 614 N N . ALA A 1 74 ? 7.709 4.539 -0.247 1.00 91.31 74 ALA A N 1
ATOM 615 C CA . ALA A 1 74 ? 8.188 3.578 -1.239 1.00 91.31 74 ALA A CA 1
ATOM 616 C C . ALA A 1 74 ? 8.787 4.264 -2.475 1.00 91.31 74 ALA A C 1
ATOM 618 O O . ALA A 1 74 ? 9.829 3.838 -2.973 1.00 91.31 74 ALA A O 1
ATOM 619 N N . LEU A 1 75 ? 8.156 5.345 -2.939 1.00 93.44 75 LEU A N 1
ATOM 620 C CA . LEU A 1 75 ? 8.630 6.139 -4.070 1.00 93.44 75 LEU A CA 1
ATOM 621 C C . LEU A 1 75 ? 9.890 6.952 -3.736 1.00 93.44 75 LEU A C 1
ATOM 623 O O . LEU A 1 75 ? 10.801 7.029 -4.555 1.00 93.44 75 LEU A O 1
ATOM 627 N N . GLU A 1 76 ? 9.962 7.539 -2.543 1.00 93.19 76 GLU A N 1
ATOM 628 C CA . GLU A 1 76 ? 11.138 8.280 -2.072 1.00 93.19 76 GLU A CA 1
ATOM 629 C C . GLU A 1 76 ? 12.351 7.360 -1.906 1.00 93.19 76 GLU A C 1
ATOM 631 O O . GLU A 1 76 ? 13.459 7.708 -2.312 1.00 93.19 76 GLU A O 1
ATOM 636 N N . SER A 1 77 ? 12.139 6.154 -1.369 1.00 91.25 77 SER A N 1
ATOM 637 C CA . SER A 1 77 ? 13.197 5.152 -1.228 1.00 91.25 77 SER A CA 1
ATOM 638 C C . SER A 1 77 ? 13.659 4.588 -2.572 1.00 91.25 77 SER A C 1
ATOM 640 O O . SER A 1 77 ? 14.812 4.173 -2.690 1.00 91.25 77 SER A O 1
ATOM 642 N N . ASN A 1 78 ? 12.772 4.515 -3.565 1.00 89.00 78 ASN A N 1
ATOM 643 C CA . ASN A 1 78 ? 13.092 4.035 -4.901 1.00 89.00 78 ASN A CA 1
ATOM 644 C C . ASN A 1 78 ? 12.303 4.828 -5.960 1.00 89.00 78 ASN A C 1
ATOM 646 O O . ASN A 1 78 ? 11.176 4.458 -6.293 1.00 89.00 78 ASN A O 1
ATOM 650 N N . PRO A 1 79 ? 12.909 5.851 -6.590 1.00 89.38 79 PRO A N 1
ATOM 651 C CA . PRO A 1 79 ? 12.241 6.636 -7.631 1.00 89.38 79 PRO A CA 1
ATOM 652 C C . PRO A 1 79 ? 11.801 5.815 -8.855 1.00 89.38 79 PRO A C 1
ATOM 654 O O . PRO A 1 79 ? 10.900 6.218 -9.593 1.00 89.38 79 PRO A O 1
ATOM 657 N N . ARG A 1 80 ? 12.416 4.643 -9.083 1.00 89.38 80 ARG A N 1
ATOM 658 C CA . ARG A 1 80 ? 12.043 3.715 -10.164 1.00 89.38 80 ARG A CA 1
ATOM 659 C C . ARG A 1 80 ? 10.869 2.803 -9.806 1.00 89.38 80 ARG A C 1
ATOM 661 O O . ARG A 1 80 ? 10.394 2.097 -10.690 1.00 89.38 80 ARG A O 1
ATOM 668 N N . ALA A 1 81 ? 10.350 2.875 -8.578 1.00 88.12 81 ALA A N 1
ATOM 669 C CA . ALA A 1 81 ? 9.176 2.121 -8.141 1.00 88.12 81 ALA A CA 1
ATOM 670 C C . ALA A 1 81 ? 7.965 2.336 -9.063 1.00 88.12 81 ALA A C 1
ATOM 672 O O . ALA A 1 81 ? 7.164 1.432 -9.243 1.00 88.12 81 ALA A O 1
ATOM 673 N N . THR A 1 82 ? 7.846 3.494 -9.720 1.00 88.88 82 THR A N 1
ATOM 674 C CA . THR A 1 82 ? 6.754 3.786 -10.671 1.00 88.88 82 THR A CA 1
ATOM 675 C C . THR A 1 82 ? 6.663 2.828 -11.860 1.00 88.88 82 THR A C 1
ATOM 677 O O . THR A 1 82 ? 5.609 2.753 -12.492 1.00 88.88 82 THR A O 1
ATOM 680 N N . VAL A 1 83 ? 7.733 2.095 -12.175 1.00 88.00 83 VAL A N 1
ATOM 681 C CA . VAL A 1 83 ? 7.755 1.090 -13.248 1.00 88.00 83 VAL A CA 1
ATOM 682 C C . VAL A 1 83 ? 7.310 -0.283 -12.733 1.00 88.00 83 VAL A C 1
ATOM 684 O O . VAL A 1 83 ? 6.835 -1.109 -13.511 1.00 88.00 83 VAL A O 1
ATOM 687 N N . ASP A 1 84 ? 7.397 -0.514 -11.423 1.00 89.25 84 ASP A N 1
ATOM 688 C CA . ASP A 1 84 ? 7.083 -1.800 -10.818 1.00 89.25 84 ASP A CA 1
ATOM 689 C C . ASP A 1 84 ? 5.569 -2.039 -10.817 1.00 89.25 84 ASP A C 1
ATOM 691 O O . ASP A 1 84 ? 4.761 -1.181 -10.437 1.00 89.25 84 ASP A O 1
ATOM 695 N N . ALA A 1 85 ? 5.162 -3.241 -11.225 1.00 89.06 85 ALA A N 1
ATOM 696 C CA . ALA A 1 85 ? 3.752 -3.615 -11.275 1.00 89.06 85 ALA A CA 1
ATOM 697 C C . ALA A 1 85 ? 3.092 -3.537 -9.888 1.00 89.06 85 ALA A C 1
ATOM 699 O O . ALA A 1 85 ? 1.978 -3.032 -9.767 1.00 89.06 85 ALA A O 1
ATOM 700 N N . GLY A 1 86 ? 3.807 -3.943 -8.833 1.00 88.19 86 GLY A N 1
ATOM 701 C CA . GLY A 1 86 ? 3.307 -3.887 -7.458 1.00 88.19 86 GLY A CA 1
ATOM 702 C C . GLY A 1 86 ? 3.080 -2.470 -6.937 1.00 88.19 86 GLY A C 1
ATOM 703 O O . GLY A 1 86 ? 2.081 -2.220 -6.263 1.00 88.19 86 GLY A O 1
ATOM 704 N N . PHE A 1 87 ? 3.941 -1.517 -7.299 1.00 92.69 87 PHE A N 1
ATOM 705 C CA . PHE A 1 87 ? 3.727 -0.110 -6.962 1.00 92.69 87 PHE A CA 1
ATOM 706 C C . PHE A 1 87 ? 2.488 0.444 -7.668 1.00 92.69 87 PHE A C 1
ATOM 708 O O . PHE A 1 87 ? 1.644 1.075 -7.034 1.00 92.69 87 PHE A 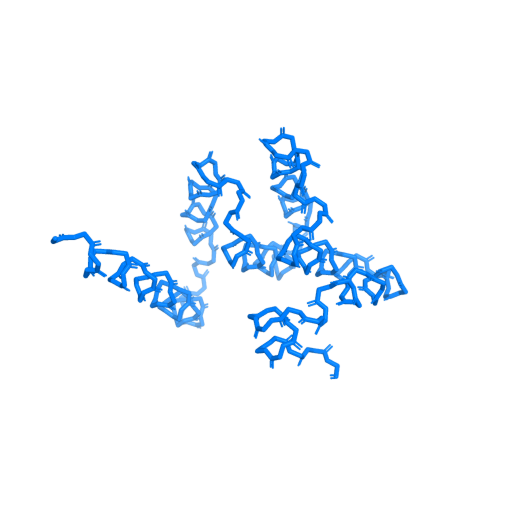O 1
ATOM 715 N N . ASN A 1 88 ? 2.354 0.177 -8.972 1.00 92.44 88 ASN A N 1
ATOM 716 C CA . ASN A 1 88 ? 1.190 0.605 -9.747 1.00 92.44 88 ASN A CA 1
ATOM 717 C C . ASN A 1 88 ? -0.103 -0.016 -9.209 1.00 92.44 88 ASN A C 1
ATOM 719 O O . ASN A 1 88 ? -1.115 0.670 -9.131 1.00 92.44 88 ASN A O 1
ATOM 723 N N . PHE A 1 89 ? -0.065 -1.272 -8.766 1.00 90.81 89 PHE A N 1
ATOM 724 C CA . PHE A 1 89 ? -1.204 -1.904 -8.111 1.00 90.81 8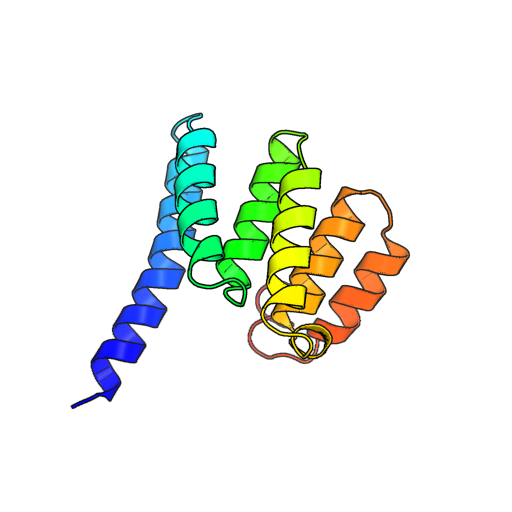9 PHE A CA 1
ATOM 725 C C . PHE A 1 89 ? -1.566 -1.213 -6.787 1.00 90.81 89 PHE A C 1
ATOM 727 O O . PHE A 1 89 ? -2.722 -0.856 -6.582 1.00 90.81 89 PHE A O 1
ATOM 734 N N . CYS A 1 90 ? -0.586 -0.944 -5.916 1.00 92.69 90 CYS A N 1
ATOM 735 C CA . CYS A 1 90 ? -0.822 -0.232 -4.654 1.00 92.69 90 CYS A CA 1
ATOM 736 C C . CYS A 1 90 ? -1.372 1.186 -4.883 1.00 92.69 90 CYS A C 1
ATOM 738 O O . CYS A 1 90 ? -2.285 1.613 -4.181 1.00 92.69 90 CYS A O 1
ATOM 740 N N . LYS A 1 91 ? -0.862 1.899 -5.895 1.00 94.19 91 LYS A N 1
ATOM 741 C CA . LYS A 1 91 ? -1.394 3.201 -6.320 1.00 94.19 91 LYS A CA 1
ATOM 742 C C . LYS A 1 91 ? -2.848 3.090 -6.774 1.00 94.19 91 LYS A C 1
ATOM 744 O O . LYS A 1 91 ? -3.672 3.895 -6.356 1.00 94.19 91 LYS A O 1
ATOM 749 N N . GLY A 1 92 ? -3.162 2.070 -7.572 1.00 93.12 92 GLY A N 1
ATOM 750 C CA . GLY A 1 92 ? -4.524 1.807 -8.027 1.00 93.12 92 GLY A CA 1
ATOM 751 C C . GLY A 1 92 ? -5.484 1.507 -6.877 1.00 93.12 92 GLY A C 1
ATOM 752 O O . GLY A 1 92 ? -6.593 2.025 -6.876 1.00 93.12 92 GLY A O 1
ATOM 753 N N . LEU A 1 93 ? -5.053 0.746 -5.862 1.00 91.12 93 LEU A N 1
ATOM 754 C CA . LEU A 1 93 ? -5.862 0.492 -4.663 1.00 91.12 93 LEU A CA 1
ATOM 755 C C . LEU A 1 93 ? -6.211 1.782 -3.918 1.00 91.12 93 LEU A C 1
ATOM 757 O O . LEU A 1 93 ? -7.361 1.974 -3.539 1.00 91.12 93 LEU A O 1
ATOM 761 N N . ILE A 1 94 ? -5.237 2.672 -3.721 1.00 93.56 94 ILE A N 1
ATOM 762 C CA . ILE A 1 94 ? -5.480 3.962 -3.068 1.00 93.56 94 ILE A CA 1
ATOM 763 C C . ILE A 1 94 ? -6.488 4.783 -3.870 1.00 93.56 94 ILE A C 1
ATOM 765 O O . ILE A 1 94 ? -7.481 5.221 -3.304 1.00 93.56 94 ILE A O 1
ATOM 769 N N . GLU A 1 95 ? -6.270 4.941 -5.177 1.00 93.25 95 GLU A N 1
ATOM 770 C CA . GLU A 1 95 ? -7.163 5.714 -6.054 1.00 93.25 95 GLU A CA 1
ATOM 771 C C . GLU A 1 95 ? -8.577 5.118 -6.108 1.00 93.25 95 GLU A C 1
ATOM 773 O O . GLU A 1 95 ? -9.569 5.842 -6.149 1.00 93.25 95 GLU A O 1
ATOM 778 N N . TRP A 1 96 ? -8.687 3.791 -6.048 1.00 91.81 96 TRP A N 1
ATOM 779 C CA . TRP A 1 96 ? -9.968 3.102 -5.958 1.00 91.81 96 TRP A CA 1
ATOM 780 C C . TRP A 1 96 ? -10.699 3.440 -4.654 1.00 91.81 96 TRP A C 1
ATOM 782 O O . TRP A 1 96 ? -11.889 3.752 -4.662 1.00 91.81 96 TRP A O 1
ATOM 792 N N . TYR A 1 97 ? -9.978 3.417 -3.534 1.00 89.94 97 TYR A N 1
ATOM 793 C CA . TYR A 1 97 ? -10.526 3.701 -2.211 1.00 89.94 97 TYR A CA 1
ATOM 794 C C . TYR A 1 97 ? -10.834 5.179 -1.961 1.00 89.94 97 TYR A C 1
ATOM 796 O O . TYR A 1 97 ? -11.728 5.472 -1.168 1.00 89.94 97 TYR A O 1
ATOM 804 N N . THR A 1 98 ? -10.141 6.100 -2.631 1.00 90.50 98 THR A N 1
ATOM 805 C CA . THR A 1 98 ? -10.408 7.545 -2.549 1.00 90.50 98 THR A CA 1
ATOM 806 C C . THR A 1 98 ? -11.517 8.012 -3.496 1.00 90.50 98 THR A C 1
ATOM 808 O O . THR A 1 98 ? -11.930 9.165 -3.413 1.00 90.50 98 THR A O 1
ATOM 811 N N . GLY A 1 99 ? -12.057 7.121 -4.337 1.00 87.62 99 GLY A N 1
ATOM 812 C CA . GLY A 1 99 ? -13.196 7.414 -5.212 1.00 87.62 99 GLY A CA 1
ATOM 813 C C . GLY A 1 99 ? -12.820 7.903 -6.612 1.00 87.62 99 GLY A C 1
ATOM 814 O O . GLY A 1 99 ? -13.663 8.477 -7.295 1.00 87.62 99 GLY A O 1
ATOM 815 N N . GLU A 1 100 ? -11.595 7.633 -7.069 1.00 88.50 100 GLU A N 1
ATOM 816 C CA . GLU A 1 100 ? -11.069 7.998 -8.392 1.00 88.50 100 GLU A CA 1
ATOM 817 C C . GLU A 1 100 ? -10.905 6.753 -9.298 1.00 88.50 100 GLU A C 1
ATOM 819 O O . GLU A 1 100 ? -9.786 6.358 -9.656 1.00 88.50 100 GLU A O 1
ATOM 824 N N . PRO A 1 101 ? -12.007 6.096 -9.720 1.00 86.94 101 PRO A N 1
ATOM 825 C CA . PRO A 1 101 ? -11.958 4.792 -10.389 1.00 86.94 101 PRO A CA 1
ATOM 826 C C . PRO A 1 101 ? -11.250 4.831 -11.750 1.00 86.94 101 PRO A C 1
ATOM 828 O O . PRO A 1 101 ? -10.612 3.856 -12.148 1.00 86.94 101 PRO A O 1
ATOM 831 N N . ASN A 1 102 ? -11.319 5.957 -12.466 1.00 89.12 102 ASN A N 1
ATOM 832 C CA . ASN A 1 102 ? -10.657 6.115 -13.764 1.00 89.12 102 ASN A CA 1
ATOM 833 C C . ASN A 1 102 ? -9.129 6.114 -13.634 1.00 89.12 102 ASN A C 1
ATOM 835 O O . ASN A 1 102 ? -8.436 5.518 -14.462 1.00 89.12 102 ASN A O 1
ATOM 839 N N . SER A 1 103 ? -8.606 6.767 -12.598 1.00 90.00 103 SER A N 1
ATOM 840 C CA . SER A 1 103 ? -7.174 6.782 -12.292 1.00 90.00 103 SER A CA 1
ATOM 841 C C . SER A 1 103 ? -6.722 5.394 -11.841 1.00 90.00 103 SER A C 1
ATOM 843 O O . SER A 1 103 ? -5.767 4.847 -12.405 1.00 90.00 103 SER A O 1
ATOM 845 N N . ALA A 1 104 ? -7.507 4.759 -10.962 1.00 89.81 104 ALA A N 1
ATOM 846 C CA . ALA A 1 104 ? -7.246 3.409 -10.479 1.00 89.81 104 ALA A CA 1
ATOM 847 C C . ALA A 1 104 ? -7.140 2.396 -11.628 1.00 89.81 104 ALA A C 1
ATOM 849 O O . ALA A 1 104 ? -6.180 1.630 -11.708 1.00 89.81 104 ALA A O 1
ATOM 850 N N . LEU A 1 105 ? -8.073 2.446 -12.584 1.00 89.31 105 LEU A N 1
ATOM 851 C CA . LEU A 1 105 ? -8.050 1.616 -13.790 1.00 89.31 105 LEU A CA 1
ATOM 852 C C . LEU A 1 105 ? -6.773 1.813 -14.612 1.00 89.31 105 LEU A C 1
ATOM 854 O O . LEU A 1 105 ? -6.206 0.840 -15.110 1.00 89.31 105 LEU A O 1
ATOM 858 N N . GLN A 1 106 ? -6.284 3.046 -14.767 1.00 90.56 106 GLN A N 1
ATOM 859 C CA . GLN A 1 106 ? -5.019 3.293 -15.466 1.00 90.56 106 GLN A CA 1
ATOM 860 C C . GLN A 1 106 ? -3.832 2.677 -14.720 1.00 90.56 106 GLN A C 1
ATOM 862 O O . GLN A 1 106 ? -2.967 2.060 -15.345 1.00 90.56 106 GLN A O 1
ATOM 867 N N . ALA A 1 107 ? -3.799 2.817 -13.396 1.00 88.25 107 ALA A N 1
ATOM 868 C CA . ALA A 1 107 ? -2.792 2.203 -12.540 1.00 88.25 107 ALA A CA 1
ATOM 869 C C . ALA A 1 107 ? -2.823 0.664 -12.632 1.00 88.25 107 ALA A C 1
ATOM 871 O O . ALA A 1 107 ? -1.798 0.046 -12.928 1.00 88.25 107 ALA A O 1
ATOM 87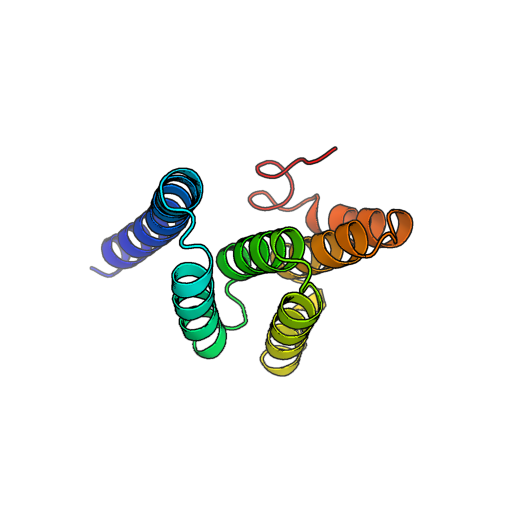2 N N . PHE A 1 108 ? -3.992 0.036 -12.512 1.00 87.75 108 PHE A N 1
ATOM 873 C CA . PHE A 1 108 ? -4.138 -1.414 -12.669 1.00 87.75 108 PHE A CA 1
ATOM 874 C C . PHE A 1 108 ? -3.762 -1.893 -14.071 1.00 87.75 108 PHE A C 1
ATOM 876 O O . PHE A 1 108 ? -3.087 -2.910 -14.219 1.00 87.75 108 PHE A O 1
ATOM 883 N N . ASN A 1 109 ? -4.095 -1.131 -15.115 1.00 89.19 109 ASN A N 1
ATOM 884 C CA . ASN A 1 109 ? -3.700 -1.456 -16.484 1.00 89.19 109 ASN A CA 1
ATOM 885 C C . ASN A 1 109 ? -2.178 -1.510 -16.675 1.00 89.19 109 ASN A C 1
ATOM 887 O O . ASN A 1 109 ? -1.706 -2.321 -17.478 1.00 89.19 109 ASN A O 1
ATOM 891 N N . ARG A 1 110 ? -1.412 -0.698 -15.934 1.00 86.81 110 ARG A N 1
ATOM 892 C CA . ARG A 1 110 ? 0.059 -0.762 -15.927 1.00 86.81 110 ARG A CA 1
ATOM 893 C C . ARG A 1 110 ? 0.578 -2.028 -15.242 1.00 86.81 110 ARG A C 1
ATOM 895 O O . ARG A 1 110 ? 1.556 -2.598 -15.712 1.00 86.81 110 ARG A O 1
ATOM 902 N N . ALA A 1 111 ? -0.102 -2.509 -14.202 1.00 85.12 111 ALA A N 1
ATOM 903 C CA . ALA A 1 111 ? 0.242 -3.752 -13.506 1.00 85.12 111 ALA A CA 1
ATOM 904 C C . ALA A 1 111 ? -0.265 -5.028 -14.219 1.00 85.12 111 ALA A C 1
ATOM 906 O O . ALA A 1 111 ? 0.250 -6.120 -13.995 1.00 85.12 111 ALA A O 1
ATOM 907 N N . ARG A 1 112 ? -1.245 -4.902 -15.123 1.00 82.56 112 ARG A N 1
ATOM 908 C CA . ARG A 1 112 ? -2.013 -6.016 -15.715 1.00 82.56 112 ARG A CA 1
ATOM 909 C C . ARG A 1 112 ? -1.194 -7.079 -16.451 1.00 82.56 112 ARG A C 1
ATOM 911 O O . ARG A 1 112 ? -1.629 -8.221 -16.554 1.00 82.56 112 ARG A O 1
ATOM 918 N N . ARG A 1 113 ? -0.052 -6.720 -17.041 1.00 78.12 113 ARG A N 1
ATOM 919 C CA . ARG A 1 113 ? 0.769 -7.673 -17.818 1.00 78.12 113 ARG A CA 1
ATOM 920 C C . ARG A 1 113 ? 1.714 -8.504 -16.954 1.00 78.12 113 ARG A C 1
ATOM 922 O O . ARG A 1 113 ? 2.317 -9.443 -17.467 1.00 78.12 113 ARG A O 1
ATOM 929 N N . ASP A 1 114 ? 1.839 -8.162 -15.680 1.00 80.38 114 ASP A N 1
ATOM 930 C CA . ASP A 1 114 ? 2.711 -8.861 -14.753 1.00 80.38 114 ASP A CA 1
ATOM 931 C C . ASP A 1 114 ? 2.114 -10.217 -14.340 1.00 80.38 114 ASP A C 1
ATOM 933 O O . ASP A 1 114 ? 0.903 -10.347 -14.144 1.00 80.38 114 ASP A O 1
ATOM 937 N N . LEU A 1 115 ? 2.958 -11.247 -14.236 1.00 71.94 115 LEU A N 1
ATOM 938 C CA . LEU A 1 115 ? 2.509 -12.599 -13.889 1.00 71.94 115 LEU A CA 1
ATOM 939 C C . LEU A 1 115 ? 2.009 -12.704 -12.444 1.00 71.94 115 LEU A C 1
ATOM 941 O O . LEU A 1 115 ? 1.100 -13.492 -12.190 1.00 71.94 115 LEU A O 1
ATOM 945 N N . GLU A 1 116 ? 2.577 -11.930 -11.518 1.00 73.12 116 GLU A N 1
ATOM 946 C CA . GLU A 1 116 ? 2.208 -11.958 -10.101 1.00 73.12 116 GLU A CA 1
ATOM 947 C C . GLU A 1 116 ? 1.048 -10.985 -9.819 1.00 73.12 116 GLU A C 1
ATOM 949 O O . GLU A 1 116 ? 0.069 -11.361 -9.174 1.00 73.12 116 GLU A O 1
ATOM 954 N N . TRP A 1 117 ? 1.098 -9.769 -10.371 1.00 74.06 117 TRP A N 1
ATOM 955 C CA . TRP A 1 117 ? 0.120 -8.707 -10.077 1.00 74.06 117 TRP A CA 1
ATOM 956 C C . TRP A 1 117 ? -1.070 -8.644 -11.037 1.00 74.06 117 TRP A C 1
ATOM 958 O O . TRP A 1 117 ? -2.142 -8.176 -10.662 1.00 74.06 117 TRP A O 1
ATOM 968 N N . GLY A 1 118 ? -0.906 -9.119 -12.271 1.00 63.94 118 GLY A N 1
ATOM 969 C CA . GLY A 1 118 ? -1.918 -9.010 -13.319 1.00 63.94 118 GLY A CA 1
ATOM 970 C C . GLY A 1 118 ? -2.889 -10.186 -13.420 1.00 63.94 118 GLY A C 1
ATOM 971 O O . GLY A 1 118 ? -3.988 -10.001 -13.929 1.00 63.94 118 GLY A O 1
ATOM 972 N N . ARG A 1 119 ? -2.505 -11.389 -12.963 1.00 57.16 119 ARG A N 1
ATOM 973 C CA . ARG A 1 119 ? -3.337 -12.612 -13.060 1.00 57.16 119 ARG A CA 1
ATOM 974 C C . ARG A 1 119 ? -3.839 -13.151 -11.719 1.00 57.16 119 ARG A C 1
ATOM 976 O O . ARG A 1 119 ? -4.873 -13.807 -11.697 1.00 57.16 119 ARG A O 1
ATOM 983 N N . GLY A 1 120 ? -3.118 -12.909 -10.621 1.00 49.59 120 GLY A N 1
ATOM 984 C CA . GLY A 1 120 ? -3.467 -13.431 -9.290 1.00 49.59 120 GLY A CA 1
ATOM 985 C C . GLY A 1 120 ? -4.382 -12.523 -8.460 1.00 49.59 120 GLY A C 1
ATOM 986 O O . GLY A 1 120 ? -5.020 -13.000 -7.530 1.00 49.59 120 GLY A O 1
ATOM 987 N N . HIS A 1 121 ? -4.452 -11.233 -8.796 1.00 50.28 121 HIS A N 1
ATOM 988 C CA . HIS A 1 121 ? -5.205 -10.199 -8.071 1.00 50.28 121 HIS A CA 1
ATOM 989 C C . HIS A 1 121 ? -6.238 -9.497 -8.971 1.00 50.28 121 HIS A C 1
ATOM 991 O O . HIS A 1 121 ? -6.549 -8.332 -8.751 1.00 50.28 121 HIS A O 1
ATOM 997 N N . CYS A 1 122 ? -6.759 -10.168 -10.009 1.00 36.19 122 CYS A N 1
ATOM 998 C CA . CYS A 1 122 ? -7.812 -9.613 -10.867 1.00 36.19 122 CYS A CA 1
ATOM 999 C C . CYS A 1 122 ? -9.046 -9.223 -10.034 1.00 36.19 122 CYS A C 1
ATOM 1001 O O . CYS A 1 122 ? -9.887 -10.062 -9.723 1.00 36.19 122 CYS A O 1
ATOM 1003 N N . ILE A 1 123 ? -9.141 -7.936 -9.698 1.00 42.91 123 ILE A N 1
ATOM 1004 C CA . ILE A 1 123 ? -10.359 -7.258 -9.252 1.00 42.91 123 ILE A CA 1
ATOM 1005 C C . ILE A 1 123 ? -10.907 -6.468 -10.447 1.00 42.91 123 ILE A C 1
ATOM 1007 O O . ILE A 1 123 ? -10.977 -5.246 -10.412 1.00 42.91 123 ILE A O 1
ATOM 1011 N N . ILE A 1 124 ? -11.175 -7.168 -11.551 1.00 39.09 124 ILE A N 1
ATOM 1012 C CA . ILE A 1 124 ? -12.096 -6.788 -12.638 1.00 39.09 124 ILE A CA 1
ATOM 1013 C C . ILE A 1 124 ? -12.369 -8.014 -13.500 1.00 39.09 124 ILE A C 1
ATOM 1015 O O . ILE A 1 124 ? -11.386 -8.715 -13.839 1.00 39.09 124 ILE A O 1
#

Radius of gyration: 14.53 Å; chains: 1; bounding box: 37×32×34 Å

Foldseek 3Di:
DPVVVVVVVVVVVVVCVVVVVVCVVPPVPLPVVLVVLVVVCVVPLLPLVSLLVNCVSCLVVVRNVVSVVSLVVSCVVPVCSLQPLSSLQSVLSSCVSVPNNVSSVVSNVSNQVDPCSNPPPPPD

Secondary structure (DSSP, 8-state):
--HHHHHHHHHHHHHHHHHHHHHHHHHS-HHHHHHHHHHHHHH-TT-HHHHHHHHHHHHHTT-HHHHHHHHHHHHHH-GGGGGSHHHHHHHHHHHHHHT-HHHHHHHHHHHTT-TTTTTSS---

InterPro domains:
  IPR011990 Tetratricopeptide-like helical domain superfamily [G3DSA:1.25.40.10] (6-115)
  IPR011990 Tetratricopeptide-like helical domain superfamily [SSF48452] (15-112)
  IPR019734 Tetratricopeptide repeat [PS50005] (14-47)
  IPR040364 Tetratricopeptide repeat protein 21A/21B [PTHR14699] (12-119)
  IPR056835 Tetratricopeptide repeat protein 21A/21B, fifth ARM repeats domain [PF25064] (17-119)

pLDDT: mean 76.26, std 18.03, range [36.16, 94.31]

Organism: Meloidogyne enterolobii (NCBI:txid390850)

Sequence (124 aa):
MQLQVSHWNKINLQQIAILLADLMYQKNEGEEAMKHFAQLLERNPSHYHALARYIELCWRRGNIELGEKMLRNALESNPRATVDAGFNFCKGLIEWYTGEPNSALQAFNRARRDLEWGRGHCII